Protein AF-A0A1R2BR38-F1 (afdb_monomer_lite)

Sequence (178 aa):
MGEKEGSLEVEQGETQPLVRSRMDLVNSQQKNLYYSGYGNLPFLIAIAVILGISDDDCDNPIRTWLLVMLIIIAVSLGAAIIETCSGILTKIGAWASIPMYLLMLFNIAWYIVGCVWLFGDDECSSDWLSGYVLTLIMLIFFFVFSGLMVLVICCCCCCVGVLAAGAGAASLAEPNRE

Organism: NCBI:txid5963

Radius of gyration: 26.12 Å; chains: 1; bounding box: 66×54×82 Å

pLDDT: mean 79.17, std 14.59, range [42.34, 95.5]

Structure (mmCIF, N/CA/C/O backbone):
data_AF-A0A1R2BR38-F1
#
_entry.id   AF-A0A1R2BR38-F1
#
loop_
_atom_site.group_PDB
_atom_site.id
_atom_site.type_symbol
_atom_site.label_atom_id
_atom_site.label_alt_id
_atom_site.label_comp_id
_atom_site.label_asym_id
_atom_site.label_entity_id
_atom_site.label_seq_id
_atom_site.pdbx_PDB_ins_code
_atom_site.Cartn_x
_atom_site.Cartn_y
_atom_site.Cartn_z
_atom_site.occupancy
_atom_site.B_iso_or_equiv
_atom_site.auth_seq_id
_atom_site.auth_comp_id
_atom_site.auth_asym_id
_atom_site.auth_atom_id
_atom_site.pdbx_PDB_model_num
ATOM 1 N N . MET A 1 1 ? -41.892 20.206 60.433 1.00 42.34 1 MET A N 1
ATOM 2 C CA . MET A 1 1 ? -41.089 20.437 59.217 1.00 42.34 1 MET A CA 1
ATOM 3 C C . MET A 1 1 ? -40.264 19.187 59.011 1.00 42.34 1 MET A C 1
ATOM 5 O O . MET A 1 1 ? -39.381 18.936 59.815 1.00 42.34 1 MET A O 1
ATOM 9 N N . GLY A 1 2 ? -40.675 18.333 58.077 1.00 50.03 2 GLY A N 1
ATOM 10 C CA . GLY A 1 2 ? -39.987 17.085 57.756 1.00 50.03 2 GLY A CA 1
ATOM 11 C C . GLY A 1 2 ? -39.579 17.142 56.294 1.00 50.03 2 GLY A C 1
ATOM 12 O O . GLY A 1 2 ? -40.452 17.154 55.426 1.00 50.03 2 GLY A O 1
ATOM 13 N N . GLU A 1 3 ? -38.280 17.256 56.046 1.00 48.59 3 GLU A N 1
ATOM 14 C CA . GLU A 1 3 ? -37.691 17.144 54.715 1.00 48.59 3 GLU A CA 1
ATOM 15 C C . GLU A 1 3 ? -37.731 15.677 54.283 1.00 48.59 3 GLU A C 1
ATOM 17 O O . GLU A 1 3 ? -37.270 14.785 54.992 1.00 48.59 3 GLU A O 1
ATOM 22 N N . LYS A 1 4 ? -38.357 15.426 53.131 1.00 51.62 4 LYS A N 1
ATOM 23 C CA . LYS A 1 4 ? -38.328 14.132 52.454 1.00 51.62 4 LYS A CA 1
ATOM 24 C C . LYS A 1 4 ? -37.133 14.134 51.508 1.00 51.62 4 LYS A C 1
ATOM 26 O O . LYS A 1 4 ? -37.180 14.788 50.469 1.00 51.62 4 LYS A O 1
ATOM 31 N N . GLU A 1 5 ? -36.093 13.391 51.861 1.00 58.56 5 GLU A N 1
ATOM 32 C CA . GLU A 1 5 ? -35.004 13.037 50.953 1.00 58.56 5 GLU A CA 1
ATOM 33 C C . GLU A 1 5 ? -35.528 12.027 49.924 1.00 58.56 5 GLU A C 1
ATOM 35 O O . GLU A 1 5 ? -35.785 10.861 50.225 1.00 58.56 5 GLU A O 1
ATOM 40 N N . GLY A 1 6 ? -35.758 12.501 48.699 1.00 52.00 6 GLY A N 1
ATOM 41 C CA . GLY A 1 6 ? -36.046 11.654 47.549 1.00 52.00 6 GLY A CA 1
ATOM 42 C C . GLY A 1 6 ? -34.745 11.085 46.994 1.00 52.00 6 GLY A C 1
ATOM 43 O O . GLY A 1 6 ? -34.034 11.780 46.272 1.00 52.00 6 GLY A O 1
ATOM 44 N N . SER A 1 7 ? -34.444 9.830 47.332 1.00 48.25 7 SER A N 1
ATOM 45 C CA . SER A 1 7 ? -33.408 9.048 46.652 1.00 48.25 7 SER A CA 1
ATOM 46 C C . SER A 1 7 ? -33.827 8.805 45.206 1.00 48.25 7 SER A C 1
ATOM 48 O O . SER A 1 7 ? -34.789 8.092 44.932 1.00 48.25 7 SER A O 1
ATOM 50 N N . LEU A 1 8 ? -33.101 9.435 44.289 1.00 54.19 8 LEU A N 1
ATOM 51 C CA . LEU A 1 8 ? -33.149 9.178 42.857 1.00 54.19 8 LEU A CA 1
ATOM 52 C C . LEU A 1 8 ? -32.196 8.006 42.589 1.00 54.19 8 LEU A C 1
ATOM 54 O O . LEU A 1 8 ? -30.996 8.195 42.399 1.00 54.19 8 LEU A O 1
ATOM 58 N N . GLU A 1 9 ? -32.726 6.784 42.648 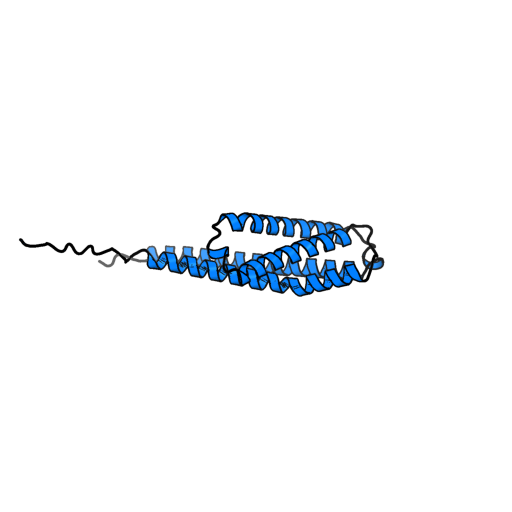1.00 50.78 9 GLU A N 1
ATOM 59 C CA . GLU A 1 9 ? -32.045 5.600 42.124 1.00 50.78 9 GLU A CA 1
ATOM 60 C C . GLU A 1 9 ? -31.925 5.758 40.605 1.00 50.78 9 GLU A C 1
ATOM 62 O O . GLU A 1 9 ? -32.895 5.662 39.856 1.00 50.78 9 GLU A O 1
ATOM 67 N N . VAL A 1 10 ? -30.717 6.085 40.156 1.00 53.75 10 VAL A N 1
ATOM 68 C CA . VAL A 1 10 ? -30.357 6.126 38.742 1.00 53.75 10 VAL A CA 1
ATOM 69 C C . VAL A 1 10 ? -30.167 4.683 38.277 1.00 53.75 10 VAL A C 1
ATOM 71 O O . VAL A 1 10 ? -29.217 4.019 38.687 1.00 53.75 10 VAL A O 1
ATOM 74 N N . GLU A 1 11 ? -31.071 4.201 37.421 1.00 52.72 11 GLU A N 1
ATOM 75 C CA . GLU A 1 11 ? -30.934 2.952 36.662 1.00 52.72 11 GLU A CA 1
ATOM 76 C C . GLU A 1 11 ? -29.606 2.947 35.883 1.00 52.72 11 GLU A C 1
ATOM 78 O O . GLU A 1 11 ? -29.469 3.541 34.815 1.00 52.72 11 GLU A O 1
ATOM 83 N N . GLN A 1 12 ? -28.600 2.274 36.440 1.00 55.25 12 GLN A N 1
ATOM 84 C CA . GLN A 1 12 ? -27.239 2.187 35.901 1.00 55.25 12 GLN A CA 1
ATOM 85 C C . GLN A 1 12 ? -26.927 0.773 35.360 1.00 55.25 12 GLN A C 1
ATOM 87 O O . GLN A 1 12 ? -25.778 0.335 35.376 1.00 55.25 12 GLN A O 1
ATOM 92 N N . GLY A 1 13 ? -27.955 0.036 34.914 1.00 52.66 13 GLY A N 1
ATOM 93 C CA . GLY A 1 13 ? -27.872 -1.408 34.647 1.00 52.66 13 GLY A CA 1
ATOM 94 C C . GLY A 1 13 ? -27.578 -1.830 33.201 1.00 52.66 13 GLY A C 1
ATOM 95 O O . GLY A 1 13 ? -26.810 -2.765 32.994 1.00 52.66 13 GLY A O 1
ATOM 96 N N . GLU A 1 14 ? -28.133 -1.163 32.184 1.00 53.31 14 GLU A N 1
ATOM 97 C CA . GLU A 1 14 ? -28.174 -1.747 30.824 1.00 53.31 14 GLU A CA 1
ATOM 98 C C . GLU A 1 14 ? -27.201 -1.149 29.793 1.00 53.31 14 GLU A C 1
ATOM 100 O O . GLU A 1 14 ? -27.015 -1.712 28.715 1.00 53.31 14 GLU A O 1
ATOM 105 N N . THR A 1 15 ? -26.507 -0.046 30.087 1.00 54.72 15 THR A N 1
ATOM 106 C CA . THR A 1 15 ? -25.636 0.622 29.092 1.00 54.72 15 THR A CA 1
ATOM 107 C C . THR A 1 15 ? -24.187 0.123 29.068 1.00 54.72 15 THR A C 1
ATOM 109 O O . THR A 1 15 ? -23.457 0.403 28.115 1.00 54.72 15 THR A O 1
ATOM 112 N N . GLN A 1 16 ? -23.742 -0.648 30.065 1.00 57.16 16 GLN A N 1
ATOM 113 C CA . GLN A 1 16 ? -22.356 -1.132 30.132 1.00 57.16 16 GLN A CA 1
ATOM 114 C C . GLN A 1 16 ? -21.922 -2.133 29.036 1.00 57.16 16 GLN A C 1
ATOM 116 O O . GLN A 1 16 ? -20.799 -1.985 28.540 1.00 57.16 16 GLN A O 1
ATOM 121 N N . PRO A 1 17 ? -22.726 -3.132 28.609 1.00 61.28 17 PRO A N 1
ATOM 122 C CA . PRO A 1 17 ? -22.235 -4.154 27.676 1.00 61.28 17 PRO A CA 1
ATOM 123 C C . PRO A 1 17 ? -21.988 -3.605 26.260 1.00 61.28 17 PRO A C 1
ATOM 125 O O . PRO A 1 17 ? -21.069 -4.045 25.559 1.00 61.28 17 PRO A O 1
ATOM 128 N N . LEU A 1 18 ? -22.757 -2.593 25.852 1.00 64.38 18 LEU A N 1
ATOM 129 C CA . LEU A 1 18 ? -22.679 -2.013 24.511 1.00 64.38 18 LEU A CA 1
ATOM 130 C C . LEU A 1 18 ? -21.470 -1.073 24.352 1.00 64.38 18 LEU A C 1
ATOM 132 O O . LEU A 1 18 ? -20.830 -1.056 23.299 1.00 64.38 18 LEU A O 1
ATOM 136 N N . VAL A 1 19 ? -21.094 -0.349 25.414 1.00 65.88 19 VAL A N 1
ATOM 137 C CA . VAL A 1 19 ? -19.896 0.511 25.428 1.00 65.88 19 VAL A CA 1
ATOM 138 C C . VAL A 1 19 ? -18.616 -0.325 25.360 1.00 65.88 19 VAL A C 1
ATOM 140 O O . VAL A 1 19 ? -17.698 0.025 24.616 1.00 65.88 19 VAL A O 1
ATOM 143 N N . ARG A 1 20 ? -18.568 -1.462 26.069 1.00 70.38 20 ARG A N 1
ATOM 144 C CA . ARG A 1 20 ? -17.400 -2.356 26.070 1.00 70.38 20 ARG A CA 1
ATOM 145 C C . ARG A 1 20 ? -17.152 -2.985 24.698 1.00 70.38 20 ARG A C 1
ATOM 147 O O . ARG A 1 20 ? -16.046 -2.887 24.179 1.00 70.38 20 ARG A O 1
ATOM 154 N N . SER A 1 21 ? -18.209 -3.490 24.059 1.00 70.38 21 SER A N 1
ATOM 155 C CA . SER A 1 21 ? -18.123 -4.091 22.718 1.00 70.38 21 SER A CA 1
ATOM 156 C C . SER A 1 21 ? -17.628 -3.103 21.653 1.00 70.38 21 SER A C 1
ATOM 158 O O . SER A 1 21 ? -16.839 -3.464 20.779 1.00 70.38 21 SER A O 1
ATOM 160 N N . ARG A 1 22 ? -18.045 -1.829 21.726 1.00 66.94 22 ARG A N 1
ATOM 161 C CA . ARG A 1 22 ? -17.576 -0.796 20.789 1.00 66.94 22 ARG A CA 1
ATOM 162 C C . ARG A 1 22 ? -16.093 -0.468 21.007 1.00 66.94 22 ARG A C 1
ATOM 164 O O . ARG A 1 22 ? -15.373 -0.252 20.037 1.00 66.94 22 ARG A O 1
ATOM 171 N N . MET A 1 23 ? -15.634 -0.447 22.258 1.00 67.25 23 MET A N 1
ATOM 172 C CA . MET A 1 23 ? -14.242 -0.144 22.599 1.00 67.25 23 MET A CA 1
ATOM 173 C C . MET A 1 23 ? -13.284 -1.262 22.147 1.00 67.25 23 MET A C 1
ATOM 175 O O . MET A 1 23 ? -12.217 -0.969 21.608 1.00 67.25 23 MET A O 1
ATOM 179 N N . ASP A 1 24 ? -13.704 -2.526 22.252 1.00 74.31 24 ASP A N 1
ATOM 180 C CA . ASP A 1 24 ? -12.933 -3.676 21.761 1.00 74.31 24 ASP A CA 1
ATOM 181 C C . ASP A 1 24 ? -12.823 -3.698 20.225 1.00 74.31 24 ASP A C 1
ATOM 183 O O . ASP A 1 24 ? -11.748 -3.972 19.680 1.00 74.31 24 ASP A O 1
ATOM 187 N N . LEU A 1 25 ? -13.896 -3.328 19.514 1.00 70.88 25 LEU A N 1
ATOM 188 C CA . LEU A 1 25 ? -13.889 -3.216 18.052 1.00 70.88 25 LEU A CA 1
ATOM 189 C C . LEU A 1 25 ? -12.911 -2.131 17.568 1.00 70.88 25 LEU A C 1
ATOM 191 O O . LEU A 1 25 ? -12.135 -2.367 16.642 1.00 70.88 25 LEU A O 1
ATOM 195 N N . VAL A 1 26 ? -12.912 -0.958 18.213 1.00 68.44 26 VAL A N 1
ATOM 196 C CA . VAL A 1 26 ? -11.993 0.145 17.878 1.00 68.44 26 VAL A CA 1
ATOM 197 C C . VAL A 1 26 ? -10.539 -0.266 18.128 1.00 68.44 26 VAL A C 1
ATOM 199 O O . VAL A 1 26 ? -9.685 -0.054 17.271 1.00 68.44 26 VAL A O 1
ATOM 202 N N . ASN A 1 27 ? -10.258 -0.934 19.249 1.00 68.19 27 ASN A N 1
ATOM 203 C CA . ASN A 1 27 ? -8.915 -1.423 19.567 1.00 68.19 27 ASN A CA 1
ATOM 204 C C . ASN A 1 27 ? -8.423 -2.488 18.562 1.00 68.19 27 ASN A C 1
ATOM 206 O O . ASN A 1 27 ? -7.246 -2.528 18.207 1.00 68.19 27 ASN A O 1
ATOM 210 N N . SER A 1 28 ? -9.321 -3.346 18.065 1.00 71.00 28 SER A N 1
ATOM 211 C CA . SER A 1 28 ? -8.993 -4.327 17.022 1.00 71.00 28 SER A CA 1
ATOM 212 C C . SER A 1 28 ? -8.699 -3.666 15.668 1.00 71.00 28 SER A C 1
ATOM 214 O O . SER A 1 28 ? -7.722 -4.030 15.010 1.00 71.00 28 SER A O 1
ATOM 216 N N . GLN A 1 29 ? -9.479 -2.650 15.281 1.00 68.19 29 GLN A N 1
ATOM 217 C CA . GLN A 1 29 ? -9.254 -1.871 14.057 1.00 68.19 29 GLN A CA 1
ATOM 218 C C . GLN A 1 29 ? -7.892 -1.155 14.074 1.00 68.19 29 GLN A C 1
ATOM 220 O O . GLN A 1 29 ? -7.154 -1.233 13.092 1.00 68.19 29 GLN A O 1
ATOM 225 N N . GLN A 1 30 ? -7.507 -0.549 15.205 1.00 65.81 30 GLN A N 1
ATOM 226 C CA . GLN A 1 30 ? -6.217 0.143 15.336 1.00 65.81 30 GLN A CA 1
ATOM 227 C C . GLN A 1 30 ? -5.015 -0.792 15.176 1.00 65.81 30 GLN A C 1
ATOM 229 O O . GLN A 1 30 ? -4.043 -0.452 14.502 1.00 65.81 30 GLN A O 1
ATOM 234 N N . LYS A 1 31 ? -5.083 -2.001 15.746 1.00 68.38 31 LYS A N 1
ATOM 235 C CA . LYS A 1 31 ? -4.003 -2.989 15.604 1.00 68.38 31 LYS A CA 1
ATOM 236 C C . LYS A 1 31 ? -3.813 -3.406 14.146 1.00 68.38 31 LYS A C 1
ATOM 238 O O . LYS A 1 31 ? -2.678 -3.474 13.685 1.00 68.38 31 LYS A O 1
ATOM 243 N N . ASN A 1 32 ? -4.897 -3.623 13.403 1.00 66.31 32 ASN A N 1
ATOM 244 C CA . ASN A 1 32 ? -4.817 -3.990 11.986 1.00 66.31 32 ASN A CA 1
ATOM 245 C C . ASN A 1 32 ? -4.215 -2.874 11.120 1.00 66.31 32 ASN A C 1
ATOM 247 O O . ASN A 1 32 ? -3.383 -3.152 10.256 1.00 66.31 32 ASN A O 1
ATOM 251 N N . LEU A 1 33 ? -4.579 -1.617 11.388 1.00 63.34 33 LEU A N 1
ATOM 252 C CA . LEU A 1 33 ? -3.987 -0.445 10.736 1.00 63.34 33 LEU A CA 1
ATOM 253 C C . LEU A 1 33 ? -2.476 -0.363 10.978 1.00 63.34 33 LEU A C 1
ATOM 255 O O . LEU A 1 33 ? -1.700 -0.142 10.047 1.00 63.34 33 LEU A O 1
ATOM 259 N N . TYR A 1 34 ? -2.062 -0.613 12.221 1.00 66.19 34 TYR A N 1
ATOM 260 C CA . TYR A 1 34 ? -0.661 -0.628 12.617 1.00 66.19 34 TYR A CA 1
ATOM 261 C C . TYR A 1 34 ? 0.118 -1.706 11.849 1.00 66.19 34 TYR A C 1
ATOM 263 O O . TYR A 1 34 ? 1.079 -1.389 11.152 1.00 66.19 34 TYR A O 1
ATOM 271 N N . TYR A 1 35 ? -0.328 -2.967 11.861 1.00 69.38 35 TYR A N 1
ATOM 272 C CA . TYR A 1 35 ? 0.367 -4.041 11.135 1.00 69.38 35 TYR A CA 1
ATOM 273 C C . TYR A 1 35 ? 0.431 -3.803 9.619 1.00 69.38 35 TYR A C 1
ATOM 275 O O . TYR A 1 35 ? 1.451 -4.099 8.994 1.00 69.38 35 TYR A O 1
ATOM 283 N N . SER A 1 36 ? -0.615 -3.211 9.034 1.00 67.81 36 SER A N 1
ATOM 284 C CA . SER A 1 36 ? -0.640 -2.883 7.606 1.00 67.81 36 SER A CA 1
ATOM 285 C C . SER A 1 36 ? 0.340 -1.763 7.230 1.00 67.81 36 SER A C 1
ATOM 287 O O . SER A 1 36 ? 0.897 -1.785 6.133 1.00 67.81 36 SER A O 1
ATOM 289 N N . GLY A 1 37 ? 0.570 -0.781 8.108 1.00 70.12 37 GLY A N 1
ATOM 290 C CA . GLY A 1 37 ? 1.509 0.318 7.857 1.00 70.12 37 GLY A CA 1
ATOM 291 C C . GLY A 1 37 ? 2.970 -0.138 7.868 1.00 70.12 37 GLY A C 1
ATOM 292 O O . GLY A 1 37 ? 3.725 0.160 6.941 1.00 70.12 37 GLY A O 1
ATOM 293 N N . TYR A 1 38 ? 3.360 -0.929 8.872 1.00 74.88 38 TYR A N 1
ATOM 294 C CA . TYR A 1 38 ? 4.739 -1.417 9.005 1.00 74.88 38 TYR A CA 1
ATOM 295 C C . TYR A 1 38 ? 5.133 -2.427 7.923 1.00 74.88 38 TYR A C 1
ATOM 297 O O . TYR A 1 38 ? 6.299 -2.469 7.536 1.00 74.88 38 TYR A O 1
ATOM 305 N N . GLY A 1 39 ? 4.180 -3.191 7.379 1.00 81.00 39 GLY A N 1
ATOM 306 C CA . GLY A 1 39 ? 4.446 -4.106 6.265 1.00 81.00 39 GLY A CA 1
ATOM 307 C C . GLY A 1 39 ? 4.934 -3.406 4.988 1.00 81.00 39 GLY A C 1
ATOM 308 O O . GLY A 1 39 ? 5.639 -4.020 4.192 1.00 81.00 39 GLY A O 1
ATOM 309 N N . ASN A 1 40 ? 4.619 -2.116 4.812 1.00 86.50 40 ASN A N 1
ATOM 310 C CA . ASN A 1 40 ? 4.971 -1.348 3.613 1.00 86.50 40 ASN A CA 1
ATOM 311 C C . ASN A 1 40 ? 6.285 -0.554 3.725 1.00 86.50 40 ASN A C 1
ATOM 313 O O . ASN A 1 40 ? 6.799 -0.070 2.717 1.00 86.50 40 ASN A O 1
ATOM 317 N N . LEU A 1 41 ? 6.865 -0.444 4.925 1.00 89.00 41 LEU A N 1
ATOM 318 C CA . LEU A 1 41 ? 8.150 0.228 5.153 1.00 89.00 41 LEU A CA 1
ATOM 319 C C . LEU A 1 41 ? 9.308 -0.277 4.272 1.00 89.00 41 LEU A C 1
ATOM 321 O O . LEU A 1 41 ? 9.999 0.568 3.698 1.00 89.00 41 LEU A O 1
ATOM 325 N N . PRO A 1 42 ? 9.547 -1.598 4.118 1.00 91.88 42 PRO A N 1
ATOM 326 C CA . PRO A 1 42 ? 10.640 -2.068 3.267 1.00 91.88 42 PRO A CA 1
ATOM 327 C C . PRO A 1 42 ? 10.452 -1.652 1.803 1.00 91.88 42 PRO A C 1
ATOM 329 O O . PRO A 1 42 ? 11.427 -1.299 1.144 1.00 91.88 42 PRO A O 1
ATOM 332 N N . PHE A 1 43 ? 9.208 -1.615 1.313 1.00 91.62 43 PHE A N 1
ATOM 333 C CA . PHE A 1 43 ? 8.901 -1.170 -0.045 1.00 91.62 43 PHE A CA 1
ATOM 334 C C . PHE A 1 43 ? 9.128 0.329 -0.223 1.00 91.62 43 PHE A C 1
ATOM 336 O O . PHE A 1 43 ? 9.704 0.727 -1.227 1.00 91.62 43 PHE A O 1
ATOM 343 N N . LEU A 1 44 ? 8.767 1.159 0.761 1.00 93.38 44 LEU A N 1
ATOM 344 C CA . LEU A 1 44 ? 9.046 2.599 0.715 1.00 93.38 44 LEU A CA 1
ATOM 345 C C . LEU A 1 44 ? 10.546 2.870 0.560 1.00 93.38 44 LEU A C 1
ATOM 347 O O . LEU A 1 44 ? 10.945 3.657 -0.298 1.00 93.38 44 LEU A O 1
ATOM 351 N N . ILE A 1 45 ? 11.375 2.198 1.364 1.00 94.31 45 ILE A N 1
ATOM 352 C CA . ILE A 1 45 ? 12.834 2.347 1.302 1.00 94.31 45 ILE A CA 1
ATOM 353 C C . ILE A 1 45 ? 13.354 1.849 -0.050 1.00 94.31 45 ILE A C 1
ATOM 355 O O . ILE A 1 45 ? 14.134 2.545 -0.692 1.00 94.31 45 ILE A O 1
ATOM 359 N N . ALA A 1 46 ? 12.900 0.679 -0.507 1.00 94.69 46 ALA A N 1
ATOM 360 C CA . ALA A 1 46 ? 13.329 0.112 -1.782 1.00 94.69 46 ALA A CA 1
ATOM 361 C C . ALA A 1 46 ? 12.984 1.019 -2.975 1.00 94.69 46 ALA A C 1
ATOM 363 O O . ALA A 1 46 ? 13.848 1.260 -3.816 1.00 94.69 46 ALA A O 1
ATOM 364 N N . ILE A 1 47 ? 11.766 1.575 -3.018 1.00 93.88 47 ILE A N 1
ATOM 365 C CA . ILE A 1 47 ? 11.349 2.520 -4.062 1.00 93.88 47 ILE A CA 1
ATOM 366 C C . ILE A 1 47 ? 12.221 3.778 -4.015 1.00 93.88 47 ILE A C 1
ATOM 368 O O . ILE A 1 47 ? 12.744 4.192 -5.045 1.00 93.88 47 ILE A O 1
ATOM 372 N N . ALA A 1 48 ? 12.409 4.373 -2.832 1.00 94.19 48 ALA A N 1
ATOM 373 C CA . ALA A 1 48 ? 13.209 5.588 -2.681 1.00 94.19 48 ALA A CA 1
ATOM 374 C C . ALA A 1 48 ? 14.666 5.388 -3.131 1.00 94.19 48 ALA A C 1
ATOM 376 O O . ALA A 1 48 ? 15.248 6.270 -3.755 1.00 94.19 48 ALA A O 1
ATOM 377 N N . VAL A 1 49 ? 15.241 4.218 -2.840 1.00 95.50 49 VAL A N 1
ATOM 378 C CA . VAL A 1 49 ? 16.599 3.855 -3.258 1.00 95.50 49 VAL A CA 1
ATOM 379 C C . VAL A 1 49 ? 16.672 3.655 -4.770 1.00 95.50 49 VAL A C 1
ATOM 381 O O . VAL A 1 49 ? 17.547 4.231 -5.408 1.00 95.50 49 VAL A O 1
ATOM 384 N N . ILE A 1 50 ? 15.754 2.884 -5.361 1.00 92.44 50 ILE A N 1
ATOM 385 C CA . ILE A 1 50 ? 15.772 2.605 -6.805 1.00 92.44 50 ILE A CA 1
ATOM 386 C C . ILE A 1 50 ? 15.553 3.884 -7.618 1.00 92.44 50 ILE 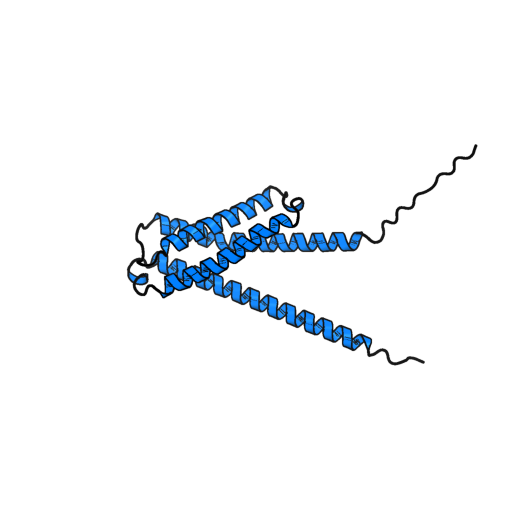A C 1
ATOM 388 O O . ILE A 1 50 ? 16.309 4.137 -8.552 1.00 92.44 50 ILE A O 1
ATOM 392 N N . LEU A 1 51 ? 14.598 4.728 -7.216 1.00 92.38 51 LEU A N 1
ATOM 393 C CA . LEU A 1 51 ? 14.342 6.015 -7.870 1.00 92.38 51 LEU A CA 1
ATOM 394 C C . LEU A 1 51 ? 15.481 7.030 -7.692 1.00 92.38 51 LEU A C 1
ATOM 396 O O . LEU A 1 51 ? 15.559 7.980 -8.463 1.00 92.38 51 LEU A O 1
ATOM 400 N N . GLY A 1 52 ? 16.319 6.871 -6.663 1.00 92.56 52 GLY A N 1
ATOM 401 C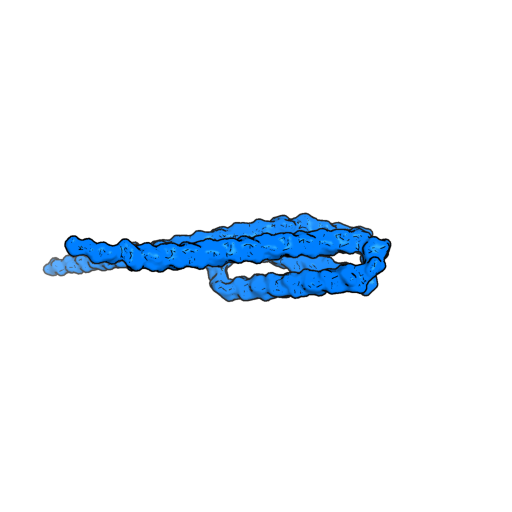 CA . GLY A 1 52 ? 17.431 7.779 -6.379 1.00 92.56 52 GLY A CA 1
ATOM 402 C C . GLY A 1 52 ? 18.758 7.394 -7.038 1.00 92.56 52 GLY A C 1
ATOM 403 O O . GLY A 1 52 ? 19.638 8.243 -7.141 1.00 92.56 52 GLY A O 1
ATOM 404 N N . ILE A 1 53 ? 18.932 6.130 -7.441 1.00 92.50 53 ILE A N 1
ATOM 405 C CA . ILE A 1 53 ? 20.198 5.624 -8.008 1.00 92.50 53 ILE A CA 1
ATOM 406 C C . ILE A 1 53 ? 20.217 5.696 -9.539 1.00 92.50 53 ILE A C 1
ATOM 408 O O . ILE A 1 53 ? 21.291 5.840 -10.119 1.00 92.50 53 ILE A O 1
ATOM 412 N N . SER A 1 54 ? 19.063 5.570 -10.190 1.00 88.25 54 SER A N 1
ATOM 413 C CA . SER A 1 54 ? 18.956 5.475 -11.646 1.00 88.25 54 SER A CA 1
ATOM 414 C C . SER A 1 54 ? 17.900 6.454 -12.159 1.00 88.25 54 SER A C 1
ATOM 416 O O . SER A 1 54 ? 16.809 6.568 -11.596 1.00 88.25 54 SER A O 1
ATOM 418 N N . ASP A 1 55 ? 18.265 7.170 -13.221 1.00 86.94 55 ASP A N 1
ATOM 419 C CA . ASP A 1 55 ? 17.366 8.005 -14.023 1.00 86.94 55 ASP A CA 1
ATOM 420 C C . ASP A 1 55 ? 16.867 7.264 -15.272 1.00 86.94 55 ASP A C 1
ATOM 422 O O . ASP A 1 55 ? 16.255 7.881 -16.144 1.00 86.94 55 ASP A O 1
ATOM 426 N N . ASP A 1 56 ? 17.137 5.958 -15.356 1.00 87.25 56 ASP A N 1
ATOM 427 C CA . ASP A 1 56 ? 16.654 5.111 -16.438 1.00 87.25 56 ASP A CA 1
ATOM 428 C C . ASP A 1 56 ? 15.139 4.914 -16.297 1.00 87.25 56 ASP A C 1
ATOM 430 O O . ASP A 1 56 ? 14.581 4.901 -15.195 1.00 87.25 56 ASP A O 1
ATOM 434 N N . ASP A 1 57 ? 14.472 4.773 -17.435 1.00 85.38 57 ASP A N 1
ATOM 435 C CA . ASP A 1 57 ? 13.024 4.677 -17.545 1.00 85.38 57 ASP A CA 1
ATOM 436 C C . ASP A 1 57 ? 12.670 3.589 -18.571 1.00 85.38 57 ASP A C 1
ATOM 438 O O . ASP A 1 57 ? 13.412 3.375 -19.528 1.00 85.38 57 ASP A O 1
ATOM 442 N N . CYS A 1 58 ? 11.550 2.895 -18.354 1.00 87.31 58 CYS A N 1
ATOM 443 C CA . CYS A 1 58 ? 10.970 1.984 -19.348 1.00 87.31 58 CYS A CA 1
ATOM 444 C C . CYS A 1 58 ? 10.064 2.760 -20.318 1.00 87.31 58 CYS A C 1
ATOM 446 O O . CYS A 1 58 ? 9.648 3.884 -20.017 1.00 87.31 58 CYS A O 1
ATOM 448 N N . ASP A 1 59 ? 9.706 2.148 -21.449 1.00 86.62 59 ASP A N 1
ATOM 449 C CA . ASP A 1 59 ? 8.765 2.732 -22.413 1.00 86.62 59 ASP A CA 1
ATOM 450 C C . ASP A 1 59 ? 7.399 3.004 -21.770 1.00 86.62 59 ASP A C 1
ATOM 452 O O . ASP A 1 59 ? 6.779 4.054 -21.981 1.00 86.62 59 ASP A O 1
ATOM 456 N N . ASN A 1 60 ? 6.943 2.083 -20.918 1.00 87.56 60 ASN A N 1
ATOM 457 C CA . ASN A 1 60 ? 5.792 2.325 -20.062 1.00 87.56 60 ASN A CA 1
ATOM 458 C C . ASN A 1 60 ? 6.170 3.130 -18.804 1.00 87.56 60 ASN A C 1
ATOM 460 O O . ASN A 1 60 ? 7.239 2.930 -18.222 1.00 87.56 60 ASN A O 1
ATOM 464 N N . PRO A 1 61 ? 5.260 3.985 -18.286 1.00 91.50 61 PRO A N 1
ATOM 465 C CA . PRO A 1 61 ? 5.529 4.906 -17.176 1.00 91.50 61 PRO A CA 1
ATOM 466 C C . PRO A 1 61 ? 5.577 4.216 -15.792 1.00 91.50 61 PRO A C 1
ATOM 468 O O . PRO A 1 61 ? 4.961 4.667 -14.821 1.00 91.50 61 PRO A O 1
ATOM 471 N N . ILE A 1 62 ? 6.346 3.133 -15.663 1.00 91.69 62 ILE A N 1
ATOM 472 C CA . ILE A 1 62 ? 6.541 2.349 -14.435 1.00 91.69 62 ILE A CA 1
ATOM 473 C C . ILE A 1 62 ? 7.214 3.189 -13.346 1.00 91.69 62 ILE A C 1
ATOM 475 O O . ILE A 1 62 ? 6.832 3.110 -12.178 1.00 91.69 62 ILE A O 1
ATOM 479 N N . ARG A 1 63 ? 8.143 4.082 -13.699 1.00 91.56 63 ARG A N 1
ATOM 480 C CA . ARG A 1 63 ? 8.723 5.026 -12.734 1.00 91.56 63 ARG A CA 1
ATOM 481 C C . ARG A 1 63 ? 7.678 5.971 -12.150 1.00 91.56 63 ARG A C 1
ATOM 483 O O . ARG A 1 63 ? 7.666 6.207 -10.942 1.00 91.56 63 ARG A O 1
ATOM 490 N N . THR A 1 64 ? 6.745 6.447 -12.979 1.00 93.94 64 THR A N 1
ATOM 491 C CA . THR A 1 64 ? 5.611 7.265 -12.515 1.00 93.94 64 THR A CA 1
ATOM 492 C C . THR A 1 64 ? 4.710 6.455 -11.586 1.00 93.94 64 THR A C 1
ATOM 494 O O . THR A 1 64 ? 4.279 6.958 -10.547 1.00 93.94 64 THR A O 1
ATOM 497 N N . TRP A 1 65 ? 4.472 5.181 -11.910 1.00 95.25 65 TRP A N 1
ATOM 498 C CA . TRP A 1 65 ? 3.731 4.266 -11.044 1.00 95.25 65 TRP A CA 1
ATOM 499 C C . TRP A 1 65 ? 4.370 4.120 -9.659 1.00 95.25 65 TRP A C 1
ATOM 501 O O . TRP A 1 65 ? 3.682 4.296 -8.648 1.00 95.25 65 TRP A O 1
ATOM 511 N N . LEU A 1 66 ? 5.684 3.870 -9.615 1.00 94.06 66 LEU A N 1
ATOM 512 C CA . LEU A 1 66 ? 6.470 3.748 -8.385 1.00 94.06 66 LEU A CA 1
ATOM 513 C C . LEU A 1 66 ? 6.461 5.046 -7.567 1.00 94.06 66 LEU A C 1
ATOM 515 O O . LEU A 1 66 ? 6.320 4.998 -6.347 1.00 94.06 66 LEU A O 1
ATOM 519 N N . LEU A 1 67 ? 6.551 6.206 -8.221 1.00 94.94 67 LEU A N 1
ATOM 520 C CA . LEU A 1 67 ? 6.508 7.511 -7.558 1.00 94.94 67 LEU A CA 1
ATOM 521 C C . LEU A 1 67 ? 5.151 7.755 -6.888 1.00 94.94 67 LEU A C 1
ATOM 523 O O . LEU A 1 67 ? 5.093 8.148 -5.722 1.00 94.94 67 LEU A O 1
ATOM 527 N N . VAL A 1 68 ? 4.048 7.473 -7.583 1.00 95.44 68 VAL A N 1
ATOM 528 C CA . VAL A 1 68 ? 2.705 7.586 -6.994 1.00 95.44 68 VAL A CA 1
ATOM 529 C C . VAL A 1 68 ? 2.546 6.602 -5.831 1.00 95.44 68 VAL A C 1
ATOM 531 O O . VAL A 1 68 ? 2.045 6.989 -4.775 1.00 95.44 68 VAL A O 1
ATOM 534 N N . MET A 1 69 ? 3.045 5.368 -5.963 1.00 93.25 69 MET A N 1
ATOM 535 C CA . MET A 1 69 ? 3.049 4.389 -4.869 1.00 93.25 69 MET A CA 1
ATOM 536 C C . MET A 1 69 ? 3.847 4.863 -3.653 1.00 93.25 69 MET A C 1
ATOM 538 O O . MET A 1 69 ? 3.371 4.733 -2.525 1.00 93.25 69 MET A O 1
ATOM 542 N N . LEU A 1 70 ? 5.014 5.476 -3.863 1.00 94.44 70 LEU A N 1
ATOM 543 C CA . LEU A 1 70 ? 5.814 6.072 -2.795 1.00 94.44 70 LEU A CA 1
ATOM 544 C C . LEU A 1 70 ? 5.001 7.116 -2.014 1.00 94.44 70 LEU A C 1
ATOM 546 O O . LEU A 1 70 ? 4.980 7.080 -0.783 1.00 94.44 70 LEU A O 1
ATOM 550 N N . ILE A 1 71 ? 4.291 8.004 -2.719 1.00 94.38 71 ILE A N 1
ATOM 551 C CA . ILE A 1 71 ? 3.439 9.032 -2.102 1.00 94.38 71 ILE A CA 1
ATOM 552 C C . ILE A 1 71 ? 2.301 8.385 -1.304 1.00 94.38 71 ILE A C 1
ATOM 554 O O . ILE A 1 71 ? 2.080 8.760 -0.153 1.00 94.38 71 ILE A O 1
ATOM 558 N N . ILE A 1 72 ? 1.601 7.396 -1.870 1.00 91.75 72 ILE A N 1
ATOM 559 C CA . ILE A 1 72 ? 0.499 6.701 -1.183 1.00 91.75 72 ILE A CA 1
ATOM 560 C C . ILE A 1 72 ? 0.994 6.048 0.113 1.00 91.75 72 ILE A C 1
ATOM 562 O O . ILE A 1 72 ? 0.354 6.195 1.161 1.00 91.75 72 ILE A O 1
ATOM 566 N N . ILE A 1 73 ? 2.130 5.344 0.064 1.00 91.25 73 ILE A N 1
ATOM 567 C CA . ILE A 1 73 ? 2.699 4.665 1.235 1.00 91.25 73 ILE A CA 1
ATOM 568 C C . ILE A 1 73 ? 3.138 5.696 2.281 1.00 91.25 73 ILE A C 1
ATOM 570 O O . ILE A 1 73 ? 2.830 5.529 3.460 1.00 91.25 73 ILE A O 1
ATOM 574 N N . ALA A 1 74 ? 3.790 6.785 1.867 1.00 91.94 74 ALA A N 1
ATOM 575 C CA . ALA A 1 74 ? 4.222 7.850 2.769 1.00 91.94 74 ALA A CA 1
ATOM 576 C C . ALA A 1 74 ? 3.040 8.537 3.473 1.00 91.94 74 ALA A C 1
ATOM 578 O O . ALA A 1 74 ? 3.081 8.735 4.687 1.00 91.94 74 ALA A O 1
ATOM 579 N N . VAL A 1 75 ? 1.963 8.848 2.742 1.00 90.06 75 VAL A N 1
ATOM 580 C CA . VAL A 1 75 ? 0.735 9.431 3.312 1.00 90.06 75 VAL A CA 1
ATOM 581 C C . VAL A 1 75 ? 0.075 8.461 4.291 1.00 90.06 75 VAL A C 1
ATOM 583 O O . VAL A 1 75 ? -0.306 8.863 5.389 1.00 90.06 75 VAL A O 1
ATOM 586 N N . SER A 1 76 ? -0.012 7.180 3.931 1.00 86.12 76 SER A N 1
ATOM 587 C CA . SER A 1 76 ? -0.597 6.143 4.790 1.00 86.12 76 SER A CA 1
ATOM 588 C C . SER A 1 76 ? 0.206 5.951 6.082 1.00 86.12 76 SER A C 1
ATOM 590 O O . SER A 1 76 ? -0.368 5.868 7.167 1.00 86.12 76 SER A O 1
ATOM 592 N N . LEU A 1 77 ? 1.540 5.942 5.985 1.00 88.38 77 LEU A N 1
ATOM 593 C CA . LEU A 1 77 ? 2.434 5.855 7.138 1.00 88.38 77 LEU A CA 1
ATOM 594 C C . LEU A 1 77 ? 2.331 7.106 8.021 1.00 88.38 77 LEU A C 1
ATOM 596 O O . LEU A 1 77 ? 2.234 6.992 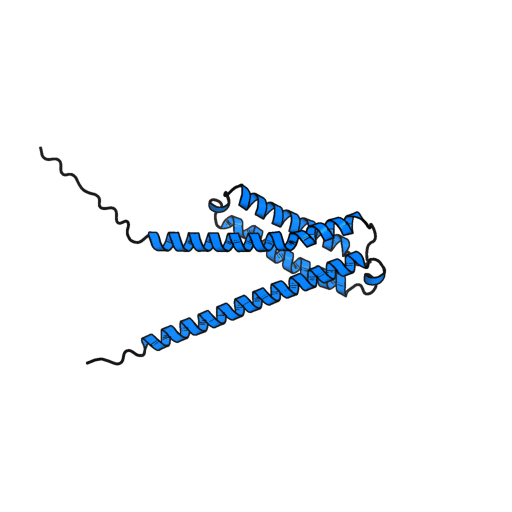9.240 1.00 88.38 77 LEU A O 1
ATOM 600 N N . GLY A 1 78 ? 2.296 8.295 7.414 1.00 88.00 78 GLY A N 1
ATOM 601 C CA . GLY A 1 78 ? 2.106 9.559 8.124 1.00 88.00 78 GLY A CA 1
ATOM 602 C C . GLY A 1 78 ? 0.788 9.594 8.896 1.00 88.00 78 GLY A C 1
ATOM 603 O O . GLY A 1 78 ? 0.780 9.950 10.073 1.00 88.00 78 GLY A O 1
ATOM 604 N N . ALA A 1 79 ? -0.308 9.150 8.276 1.00 84.19 79 ALA A N 1
ATOM 605 C CA . ALA A 1 79 ? -1.606 9.035 8.935 1.00 84.19 79 ALA A CA 1
ATOM 606 C C . ALA A 1 79 ? -1.555 8.076 10.139 1.00 84.19 79 ALA A C 1
ATOM 608 O O . ALA A 1 79 ? -2.016 8.438 11.221 1.00 84.19 79 ALA A O 1
ATOM 609 N N . ALA A 1 80 ? -0.924 6.906 9.988 1.00 82.25 80 ALA A N 1
ATOM 610 C CA . ALA A 1 80 ? -0.764 5.937 11.073 1.00 82.25 80 ALA A CA 1
ATOM 611 C C . ALA A 1 80 ? 0.081 6.482 12.243 1.00 82.25 80 ALA A C 1
ATOM 613 O O . ALA A 1 80 ? -0.250 6.265 13.412 1.00 82.25 80 ALA A O 1
ATOM 614 N N . ILE A 1 81 ? 1.155 7.226 11.952 1.00 85.44 81 ILE A N 1
ATOM 615 C CA . ILE A 1 81 ? 1.988 7.877 12.976 1.00 85.44 81 ILE A CA 1
ATOM 616 C C . ILE A 1 81 ? 1.188 8.956 13.707 1.00 85.44 81 ILE A C 1
ATOM 618 O O . ILE A 1 81 ? 1.181 8.978 14.936 1.00 85.44 81 ILE A O 1
ATOM 622 N N . ILE A 1 82 ? 0.487 9.827 12.971 1.00 84.25 82 ILE A N 1
ATOM 623 C CA . ILE A 1 82 ? -0.344 10.882 13.562 1.00 84.25 82 ILE A CA 1
ATOM 624 C C . ILE A 1 82 ? -1.394 10.260 14.477 1.00 84.25 82 ILE A C 1
ATOM 626 O O . ILE A 1 82 ? -1.547 10.716 15.608 1.00 84.25 82 ILE A O 1
ATOM 630 N N . GLU A 1 83 ? -2.079 9.205 14.038 1.00 78.56 83 GLU A N 1
ATOM 631 C CA . GLU A 1 83 ? -3.053 8.486 14.859 1.00 78.56 83 GLU A CA 1
ATOM 632 C C . GLU A 1 83 ? -2.426 7.950 16.155 1.00 78.56 83 GLU A C 1
ATOM 634 O O . GLU A 1 83 ? -2.957 8.186 17.243 1.00 78.56 83 GLU A O 1
ATOM 639 N N . THR A 1 84 ? -1.263 7.303 16.043 1.00 77.56 84 THR A N 1
ATOM 640 C CA . THR A 1 84 ? -0.547 6.706 17.179 1.00 77.56 84 THR A CA 1
ATOM 641 C C . 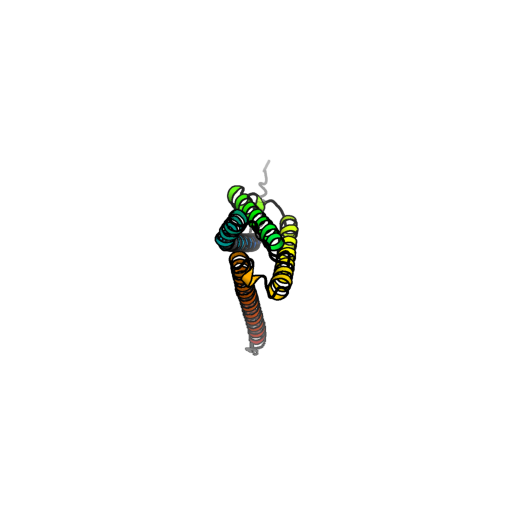THR A 1 84 ? -0.068 7.763 18.179 1.00 77.56 84 THR A C 1
ATOM 643 O O . THR A 1 84 ? -0.195 7.576 19.387 1.00 77.56 84 THR A O 1
ATOM 646 N N . CYS A 1 85 ? 0.469 8.888 17.699 1.00 81.81 85 CYS A N 1
ATOM 647 C CA . CYS A 1 85 ? 1.026 9.940 18.553 1.00 81.81 85 CYS A CA 1
ATOM 648 C C . CYS A 1 85 ? -0.042 10.831 19.188 1.00 81.81 85 CYS A C 1
ATOM 650 O O . CYS A 1 85 ? 0.147 11.329 20.296 1.00 81.81 85 CYS A O 1
ATOM 652 N N . SER A 1 86 ? -1.140 11.084 18.480 1.00 75.88 86 SER A N 1
ATOM 653 C CA . SER A 1 86 ? -2.128 12.073 18.905 1.00 75.88 86 SER A CA 1
ATOM 654 C C . SER A 1 86 ? -3.228 11.489 19.792 1.00 75.88 86 SER A C 1
ATOM 656 O O . SER A 1 86 ? -3.879 12.245 20.513 1.00 75.88 86 SER A O 1
ATOM 658 N N . GLY A 1 87 ? -3.498 10.177 19.713 1.00 64.81 87 GLY A N 1
ATOM 659 C CA . GLY A 1 87 ? -4.662 9.548 20.360 1.00 64.81 87 GLY A CA 1
ATOM 660 C C . GLY A 1 87 ? -6.013 10.171 19.951 1.00 64.81 87 GLY A C 1
ATOM 661 O O . GLY A 1 87 ? -7.060 9.836 20.510 1.00 64.81 87 GLY A O 1
ATOM 662 N N . ILE A 1 88 ? -5.997 11.093 18.978 1.00 57.75 88 ILE A N 1
ATOM 663 C CA . ILE A 1 88 ? -7.079 12.026 18.648 1.00 57.75 88 ILE A CA 1
ATOM 664 C C . ILE A 1 88 ? -8.185 11.339 17.843 1.00 57.75 88 ILE A C 1
ATOM 666 O O . ILE A 1 88 ? -9.330 11.795 17.872 1.00 57.75 88 ILE A O 1
ATOM 670 N N . LEU A 1 89 ? -7.894 10.209 17.189 1.00 53.94 89 LEU A N 1
ATOM 671 C CA . LEU A 1 89 ? -8.878 9.508 16.360 1.00 53.94 89 LEU A CA 1
ATOM 672 C C . LEU A 1 89 ? -10.064 8.947 17.153 1.00 53.94 89 LEU A C 1
ATOM 674 O O . LEU A 1 89 ? -11.132 8.758 16.586 1.00 53.94 89 LEU A O 1
ATOM 678 N N . THR A 1 90 ? -9.939 8.780 18.473 1.00 56.25 90 THR A N 1
ATOM 679 C CA . THR A 1 90 ? -11.080 8.401 19.325 1.00 56.25 90 THR A CA 1
ATOM 680 C C . THR A 1 90 ? -12.188 9.463 19.360 1.00 56.25 90 THR A C 1
ATOM 682 O O . THR A 1 90 ? -13.324 9.145 19.711 1.00 56.25 90 THR A O 1
ATOM 685 N N . LYS A 1 91 ? -11.893 10.715 18.971 1.00 58.72 91 LYS A N 1
ATOM 686 C CA . LYS A 1 91 ? -12.861 11.826 18.926 1.00 58.72 91 LYS A CA 1
ATOM 687 C C . LYS A 1 91 ? -13.342 12.190 17.526 1.00 58.72 91 LYS A C 1
ATOM 689 O O . LYS A 1 91 ? -14.359 12.874 17.409 1.00 58.72 91 LYS A O 1
ATOM 694 N N . ILE A 1 92 ? -12.642 11.769 16.476 1.00 57.22 92 ILE A N 1
ATOM 695 C CA . ILE A 1 92 ? -13.049 12.079 15.106 1.00 57.22 92 ILE A CA 1
ATOM 696 C C . ILE A 1 92 ? -14.040 10.993 14.688 1.00 57.22 92 ILE A C 1
ATOM 698 O O . ILE A 1 92 ? -13.668 9.844 14.493 1.00 57.22 92 ILE A O 1
ATOM 702 N N . GLY A 1 93 ? -15.329 11.342 14.650 1.00 60.81 93 GLY A N 1
ATOM 703 C CA . GLY A 1 93 ? -16.415 10.403 14.358 1.00 60.81 93 GLY A CA 1
ATOM 704 C C . GLY A 1 93 ? -16.288 9.695 12.999 1.00 60.81 93 GLY A C 1
ATOM 705 O O . GLY A 1 93 ? -15.356 9.931 12.235 1.00 60.81 93 GLY A O 1
ATOM 706 N N . ALA A 1 94 ? -17.282 8.867 12.661 1.00 64.69 94 ALA A N 1
ATOM 707 C CA . ALA A 1 94 ? -17.315 7.980 11.482 1.00 64.69 94 ALA A CA 1
ATOM 708 C C . ALA A 1 94 ? -16.936 8.618 10.120 1.00 64.69 94 ALA A C 1
ATOM 710 O O . ALA A 1 94 ? -16.593 7.914 9.174 1.00 64.69 94 ALA A O 1
ATOM 711 N N . TRP A 1 95 ? -16.960 9.948 10.015 1.00 67.12 95 TRP A N 1
ATOM 712 C CA . TRP A 1 95 ? -16.540 10.712 8.840 1.00 67.12 95 TRP A CA 1
ATOM 713 C C . TRP A 1 95 ? -15.043 10.586 8.514 1.00 67.12 95 TRP A C 1
ATOM 715 O O . TRP A 1 95 ? -14.681 10.679 7.344 1.00 67.12 95 TRP A O 1
ATOM 725 N N . ALA A 1 96 ? -14.177 10.316 9.500 1.00 69.12 96 ALA A N 1
ATOM 726 C CA . ALA A 1 96 ? -12.747 10.084 9.254 1.00 69.12 96 ALA A CA 1
ATOM 727 C C . ALA A 1 96 ? -12.459 8.796 8.471 1.00 69.12 96 ALA A C 1
ATOM 729 O O . ALA A 1 96 ? -11.409 8.681 7.845 1.00 69.12 96 ALA A O 1
ATOM 730 N N . SER A 1 97 ? -13.385 7.837 8.466 1.00 72.88 97 SER A N 1
ATOM 731 C CA . SER A 1 97 ? -13.187 6.555 7.787 1.00 72.88 97 SER A CA 1
ATOM 732 C C . SER A 1 97 ? -13.367 6.656 6.268 1.00 72.88 97 SER A C 1
ATOM 734 O O . SER A 1 97 ? -12.744 5.906 5.523 1.00 72.88 97 SER A O 1
ATOM 736 N N . ILE A 1 98 ? -14.182 7.603 5.787 1.00 83.25 98 ILE A N 1
ATOM 737 C CA . ILE A 1 98 ? -14.485 7.790 4.356 1.00 83.25 98 ILE A CA 1
ATOM 738 C C . ILE A 1 98 ? -13.221 8.009 3.500 1.00 83.25 98 ILE A C 1
ATOM 740 O O . ILE A 1 98 ? -13.036 7.255 2.541 1.00 83.25 98 ILE A O 1
ATOM 744 N N . PRO A 1 99 ? -12.331 8.980 3.802 1.00 83.81 99 PRO A N 1
ATOM 745 C CA . PRO A 1 99 ? -11.125 9.192 2.997 1.00 83.81 99 PRO A CA 1
ATOM 746 C C . PRO A 1 99 ? -10.204 7.969 2.992 1.00 83.81 99 PRO A C 1
ATOM 748 O O . PRO A 1 99 ? -9.538 7.709 1.994 1.00 83.81 99 PRO A O 1
ATOM 751 N N . MET A 1 100 ? -10.206 7.180 4.068 1.00 79.25 100 MET A N 1
ATOM 752 C CA . MET A 1 100 ? -9.397 5.972 4.148 1.00 79.25 100 MET A CA 1
ATOM 753 C C . MET A 1 100 ? -9.911 4.866 3.215 1.00 79.25 100 MET A C 1
ATOM 755 O O . MET A 1 100 ? -9.116 4.230 2.524 1.00 79.25 100 MET A O 1
ATOM 759 N N . TYR A 1 101 ? -11.232 4.686 3.117 1.00 83.38 101 TYR A N 1
ATOM 760 C CA . TYR A 1 101 ? -11.825 3.763 2.143 1.00 83.38 101 TYR A CA 1
ATOM 761 C C . TYR A 1 101 ? -11.578 4.203 0.697 1.00 83.38 101 TYR A C 1
ATOM 763 O O . TYR A 1 101 ? -11.265 3.368 -0.150 1.00 83.38 101 TYR A O 1
ATOM 771 N N . LEU A 1 102 ? -11.671 5.505 0.409 1.00 89.25 102 LEU A N 1
ATOM 772 C CA . LEU A 1 102 ? -11.352 6.034 -0.920 1.00 89.25 102 LEU A CA 1
ATOM 773 C C . LEU A 1 102 ? -9.887 5.790 -1.288 1.00 89.25 102 LEU A C 1
ATOM 775 O O . LEU A 1 102 ? -9.605 5.360 -2.404 1.00 89.25 102 LEU A O 1
ATOM 779 N N . LEU A 1 103 ? -8.967 6.002 -0.343 1.00 87.62 103 LEU A N 1
ATOM 780 C CA . LEU A 1 103 ? -7.548 5.719 -0.541 1.00 87.62 103 LEU A CA 1
ATOM 781 C C . LEU A 1 103 ? -7.308 4.230 -0.816 1.00 87.62 103 LEU A C 1
ATOM 783 O O . LEU A 1 103 ? -6.526 3.893 -1.699 1.00 87.62 103 LEU A O 1
ATOM 787 N N . MET A 1 104 ? -8.008 3.338 -0.112 1.00 84.88 104 MET A N 1
ATOM 788 C CA . MET A 1 104 ? -7.919 1.893 -0.336 1.00 84.88 104 MET A CA 1
ATOM 789 C C . MET A 1 104 ? -8.408 1.491 -1.736 1.00 84.88 104 MET A C 1
ATOM 791 O O . MET A 1 104 ? -7.728 0.730 -2.423 1.00 84.88 104 MET A O 1
ATOM 795 N N . LEU A 1 105 ? -9.551 2.021 -2.186 1.00 89.69 105 LEU A N 1
ATOM 796 C CA . LEU A 1 105 ? -10.076 1.768 -3.534 1.00 89.69 105 LEU A CA 1
ATOM 797 C C . LEU A 1 105 ? -9.140 2.299 -4.620 1.00 89.69 105 LEU A C 1
ATOM 799 O O . LEU A 1 105 ? -8.875 1.604 -5.600 1.00 89.69 105 LEU A O 1
ATOM 803 N N . PHE A 1 106 ? -8.613 3.508 -4.424 1.00 92.75 106 PHE A N 1
ATOM 804 C CA . PHE A 1 106 ? -7.618 4.089 -5.316 1.00 92.75 106 PHE A CA 1
ATOM 805 C C . PHE A 1 106 ? -6.366 3.214 -5.398 1.00 92.75 106 PHE A C 1
ATOM 807 O O . PHE A 1 106 ? -5.887 2.941 -6.491 1.00 92.75 106 PHE A O 1
ATOM 814 N N . ASN A 1 107 ? -5.884 2.713 -4.260 1.00 90.31 107 ASN A N 1
ATOM 815 C CA . ASN A 1 107 ? -4.714 1.845 -4.197 1.00 90.31 107 ASN A CA 1
ATOM 816 C C . ASN A 1 107 ? -4.935 0.543 -4.990 1.00 90.31 107 ASN A C 1
ATOM 818 O O . ASN A 1 107 ? -4.114 0.185 -5.828 1.00 90.31 107 ASN A O 1
ATOM 822 N N . ILE A 1 108 ? -6.096 -0.108 -4.831 1.00 91.38 108 ILE A N 1
ATOM 823 C CA . ILE A 1 108 ? -6.460 -1.296 -5.623 1.00 91.38 108 ILE A CA 1
ATOM 824 C C . ILE A 1 108 ? -6.463 -0.981 -7.126 1.00 91.38 108 ILE A C 1
ATOM 826 O O . ILE A 1 108 ? -5.856 -1.710 -7.909 1.00 91.38 108 ILE A O 1
ATOM 830 N N . ALA A 1 109 ? -7.125 0.106 -7.538 1.00 94.69 109 ALA A N 1
ATOM 831 C CA . ALA A 1 109 ? -7.158 0.513 -8.941 1.00 94.69 109 ALA A CA 1
ATOM 832 C C . ALA A 1 109 ? -5.748 0.802 -9.481 1.00 94.69 109 ALA A C 1
ATOM 834 O O . ALA A 1 109 ? -5.420 0.418 -10.601 1.00 94.69 109 ALA A O 1
ATOM 835 N N . TRP A 1 110 ? -4.895 1.420 -8.666 1.00 95.12 110 TRP A N 1
ATOM 836 C CA . TRP A 1 110 ? -3.521 1.734 -9.033 1.00 95.12 110 TRP A CA 1
ATOM 837 C C . TRP A 1 110 ? -2.649 0.483 -9.180 1.00 95.12 110 TRP A C 1
ATOM 839 O O . TRP A 1 110 ? -1.858 0.404 -10.117 1.00 95.12 110 TRP A O 1
ATOM 849 N N . TYR A 1 111 ? -2.832 -0.539 -8.340 1.00 93.81 111 TYR A N 1
ATOM 850 C CA . TYR A 1 111 ? -2.183 -1.841 -8.529 1.00 93.81 111 TYR A CA 1
ATOM 851 C C . TYR A 1 111 ? -2.585 -2.502 -9.854 1.00 93.81 111 TYR A C 1
ATOM 853 O O . TYR A 1 111 ? -1.729 -3.053 -10.541 1.00 93.81 111 TYR A O 1
ATOM 861 N N . ILE A 1 112 ? -3.857 -2.398 -10.257 1.00 94.94 112 ILE A N 1
ATOM 862 C CA . ILE A 1 112 ? -4.323 -2.914 -11.556 1.00 94.94 112 ILE A CA 1
ATOM 863 C C . ILE A 1 112 ? -3.623 -2.185 -12.710 1.00 94.94 112 ILE A C 1
ATOM 865 O O . ILE A 1 112 ? -3.162 -2.835 -13.646 1.00 94.94 112 ILE A O 1
ATOM 869 N N . VAL A 1 113 ? -3.493 -0.855 -12.631 1.00 95.38 113 VAL A N 1
ATOM 870 C CA . VAL A 1 113 ? -2.724 -0.067 -13.612 1.00 95.38 113 VAL A CA 1
ATOM 871 C C . VAL A 1 113 ? -1.269 -0.539 -13.670 1.00 95.38 113 VAL A C 1
ATOM 873 O O . VAL A 1 113 ? -0.737 -0.736 -14.759 1.00 95.38 113 VAL A O 1
ATOM 876 N N . GLY A 1 114 ? -0.657 -0.809 -12.513 1.00 93.62 114 GLY A N 1
ATOM 877 C CA . GLY A 1 114 ? 0.696 -1.359 -12.420 1.00 93.62 114 GLY A CA 1
ATOM 878 C C . GLY A 1 114 ? 0.848 -2.697 -13.141 1.00 93.62 114 GLY A C 1
ATOM 879 O O . GLY A 1 114 ? 1.817 -2.887 -13.865 1.00 93.62 114 GLY A O 1
ATOM 880 N N . CYS A 1 115 ? -0.133 -3.598 -13.019 1.00 94.62 115 CYS A N 1
ATOM 881 C CA . CYS A 1 115 ? -0.144 -4.852 -13.775 1.00 94.62 115 CYS A CA 1
ATOM 882 C C . CYS A 1 115 ? -0.188 -4.607 -15.286 1.00 94.62 115 CYS A C 1
ATOM 884 O O . CYS A 1 115 ? 0.574 -5.222 -16.025 1.00 94.62 115 CYS A O 1
ATOM 886 N N . VAL A 1 116 ? -1.073 -3.719 -15.748 1.00 95.25 116 VAL A N 1
ATOM 887 C CA . VAL A 1 116 ? -1.214 -3.423 -17.182 1.00 95.25 116 VAL A CA 1
ATOM 888 C C . VAL A 1 116 ? 0.080 -2.842 -17.750 1.00 95.25 116 VAL A C 1
ATOM 890 O O . VAL A 1 116 ? 0.480 -3.226 -18.842 1.00 95.25 116 VAL A O 1
ATOM 893 N N . TRP A 1 117 ? 0.749 -1.952 -17.017 1.00 94.00 117 TRP A N 1
ATOM 894 C CA . TRP A 1 117 ? 2.008 -1.354 -17.467 1.00 94.00 117 TRP A CA 1
ATOM 895 C C . TRP A 1 117 ? 3.187 -2.320 -17.399 1.00 94.00 117 TRP A C 1
ATOM 897 O O . TRP A 1 117 ? 3.981 -2.347 -18.333 1.00 94.00 117 TRP A O 1
ATOM 907 N N . LEU A 1 118 ? 3.283 -3.136 -16.344 1.00 92.88 118 LEU A N 1
ATOM 908 C CA . LEU A 1 118 ? 4.369 -4.106 -16.198 1.00 92.88 118 LEU A CA 1
ATOM 909 C C . LEU A 1 118 ? 4.299 -5.211 -17.258 1.00 92.88 118 LEU A C 1
ATOM 911 O O . LEU A 1 118 ? 5.323 -5.590 -17.807 1.00 92.88 118 LEU A O 1
ATOM 915 N N . PHE A 1 119 ? 3.103 -5.739 -17.534 1.00 92.31 119 PHE A N 1
ATOM 916 C CA . PHE A 1 119 ? 2.913 -6.824 -18.506 1.00 92.31 119 PHE A CA 1
ATOM 917 C C . PHE A 1 119 ? 2.642 -6.331 -19.931 1.00 92.31 119 PHE A C 1
ATOM 919 O O . PHE A 1 119 ? 2.486 -7.147 -20.833 1.00 92.31 119 PHE A O 1
ATOM 926 N N . GLY A 1 120 ? 2.527 -5.018 -20.127 1.00 91.62 120 GLY A N 1
ATOM 927 C CA . GLY A 1 120 ? 2.394 -4.400 -21.444 1.00 91.62 120 GLY A CA 1
ATOM 928 C C . GLY A 1 120 ? 3.727 -3.978 -22.064 1.00 91.62 120 GLY A C 1
ATOM 929 O O . GLY A 1 120 ? 3.710 -3.470 -23.179 1.00 91.62 120 GLY A O 1
ATOM 930 N N . ASP A 1 121 ? 4.841 -4.133 -21.342 1.00 88.56 121 ASP A N 1
ATOM 931 C CA . ASP A 1 121 ? 6.193 -3.761 -21.771 1.00 88.56 121 ASP A CA 1
ATOM 932 C C . ASP A 1 121 ? 7.111 -4.990 -21.732 1.00 88.56 121 ASP A C 1
ATOM 934 O O . ASP A 1 121 ? 7.563 -5.408 -20.662 1.00 88.56 121 ASP A O 1
ATOM 938 N N . ASP A 1 122 ? 7.361 -5.594 -22.893 1.00 86.94 122 ASP A N 1
ATOM 939 C CA . ASP A 1 122 ? 8.198 -6.794 -22.991 1.00 86.94 122 ASP A CA 1
ATOM 940 C C . ASP A 1 122 ? 9.702 -6.474 -22.818 1.00 86.94 122 ASP A C 1
ATOM 942 O O . ASP A 1 122 ? 10.482 -7.356 -22.443 1.00 86.94 122 ASP A O 1
ATOM 946 N N . GLU A 1 123 ? 10.118 -5.219 -23.040 1.00 90.56 123 GLU A N 1
ATOM 947 C CA . GLU A 1 123 ? 11.528 -4.788 -23.065 1.00 90.56 123 GLU A CA 1
ATOM 948 C C . GLU A 1 123 ? 11.975 -4.099 -21.760 1.00 90.56 123 GLU A C 1
ATOM 950 O O . GLU A 1 123 ? 13.166 -4.062 -21.447 1.00 90.56 123 GLU A O 1
ATOM 955 N N . CYS A 1 124 ? 11.046 -3.685 -20.891 1.00 87.25 124 CYS A N 1
ATOM 956 C CA . CYS A 1 124 ? 11.383 -3.063 -19.601 1.00 87.25 124 CYS A CA 1
ATOM 957 C C . CYS A 1 124 ? 12.327 -3.905 -18.717 1.00 87.25 124 CYS A C 1
ATOM 959 O O . CYS A 1 124 ? 13.121 -3.371 -17.939 1.00 87.25 124 CYS A O 1
ATOM 961 N N . SER A 1 125 ? 12.285 -5.237 -18.837 1.00 89.69 125 SER A N 1
ATOM 962 C CA . SER A 1 125 ? 13.193 -6.121 -18.095 1.00 89.69 125 SER A CA 1
ATOM 963 C C . SER A 1 125 ? 14.660 -6.023 -18.544 1.00 89.69 125 SER A C 1
ATOM 965 O O . SER A 1 125 ? 15.550 -6.276 -17.727 1.00 89.69 125 SER A O 1
ATOM 967 N N . SER A 1 126 ? 14.923 -5.643 -19.801 1.00 90.94 126 SER A N 1
ATOM 968 C CA . SER A 1 126 ? 16.274 -5.397 -20.315 1.00 90.94 126 SER A CA 1
ATOM 969 C C . SER A 1 126 ? 16.756 -3.977 -20.047 1.00 90.94 126 SER A C 1
ATOM 971 O O . SER A 1 126 ? 17.929 -3.810 -19.713 1.00 90.94 126 SER A O 1
ATOM 973 N N . ASP A 1 127 ? 15.866 -2.988 -20.133 1.00 90.06 127 ASP A N 1
ATOM 974 C CA . ASP A 1 127 ? 16.244 -1.577 -20.003 1.00 90.06 127 ASP A CA 1
ATOM 975 C C . ASP A 1 127 ? 16.402 -1.156 -18.542 1.00 90.06 127 ASP A C 1
ATOM 977 O O . ASP A 1 127 ? 17.363 -0.476 -18.181 1.00 90.06 127 ASP A O 1
ATOM 981 N N . TRP A 1 128 ? 15.504 -1.619 -17.667 1.00 92.44 128 TRP A N 1
ATOM 982 C CA . TRP A 1 128 ? 15.510 -1.242 -16.257 1.00 92.44 128 TRP A CA 1
ATOM 983 C C . TRP A 1 128 ? 15.102 -2.395 -15.336 1.00 92.44 128 TRP A C 1
ATOM 985 O O . TRP A 1 128 ? 14.081 -2.381 -14.638 1.00 92.44 128 TRP A O 1
ATOM 995 N N . LEU A 1 129 ? 15.971 -3.408 -15.282 1.00 91.94 129 LEU A N 1
ATOM 996 C CA . LEU A 1 129 ? 15.757 -4.635 -14.510 1.00 91.94 129 LEU A CA 1
ATOM 997 C C . LEU A 1 129 ? 15.408 -4.377 -13.031 1.00 91.94 129 LEU A C 1
ATOM 999 O O . LEU A 1 129 ? 14.575 -5.079 -12.460 1.00 91.94 129 LEU A O 1
ATOM 1003 N N . SER A 1 130 ? 16.038 -3.391 -12.387 1.00 92.25 130 SER A N 1
ATOM 1004 C CA . SER A 1 130 ? 15.825 -3.098 -10.962 1.00 92.25 130 SER A CA 1
ATOM 1005 C C . SER A 1 130 ? 14.409 -2.584 -10.678 1.00 92.25 130 SER A C 1
ATOM 1007 O O . SER A 1 130 ? 13.756 -3.081 -9.755 1.00 92.25 130 SER A O 1
ATOM 1009 N N . GLY A 1 131 ? 13.912 -1.642 -11.485 1.00 90.38 131 GLY A N 1
ATOM 1010 C CA . GLY A 1 131 ? 12.543 -1.133 -11.393 1.00 90.38 131 GLY A CA 1
ATOM 1011 C C . GLY A 1 131 ? 11.504 -2.194 -11.757 1.00 90.38 131 GLY A C 1
ATOM 1012 O O . GLY A 1 131 ? 10.501 -2.341 -11.048 1.00 90.38 131 GLY A O 1
ATOM 1013 N N . TYR A 1 132 ? 11.783 -2.996 -12.789 1.00 93.00 132 TYR A N 1
ATOM 1014 C CA . TYR A 1 132 ? 10.947 -4.128 -13.192 1.00 93.00 132 TYR A CA 1
ATOM 1015 C C . TYR A 1 132 ? 10.786 -5.155 -12.058 1.00 93.00 132 TYR A C 1
ATOM 1017 O O . TYR A 1 132 ? 9.667 -5.469 -11.646 1.00 93.00 132 TYR A O 1
ATOM 1025 N N . VAL A 1 133 ? 11.899 -5.636 -11.488 1.00 94.44 133 VAL A N 1
ATOM 1026 C CA . VAL A 1 133 ? 11.890 -6.641 -10.410 1.00 94.44 133 VAL A CA 1
ATOM 1027 C C . VAL A 1 133 ? 11.183 -6.112 -9.164 1.00 94.44 133 VAL A C 1
ATOM 1029 O O . VAL A 1 133 ? 10.385 -6.835 -8.564 1.00 94.44 133 VAL A O 1
ATOM 1032 N N . LEU A 1 134 ? 11.428 -4.857 -8.773 1.00 94.19 134 LEU A N 1
ATOM 1033 C CA . LEU A 1 134 ? 10.758 -4.262 -7.616 1.00 94.19 134 LEU A CA 1
ATOM 1034 C C . LEU A 1 134 ? 9.238 -4.196 -7.819 1.00 94.19 134 LEU A C 1
ATOM 1036 O O . LEU A 1 134 ? 8.485 -4.612 -6.936 1.00 94.19 134 LEU A O 1
ATOM 1040 N N . THR A 1 135 ? 8.796 -3.713 -8.981 1.00 93.62 135 THR A N 1
ATOM 1041 C CA . THR A 1 135 ? 7.371 -3.619 -9.328 1.00 93.62 135 THR A CA 1
ATOM 1042 C C . THR A 1 135 ? 6.716 -4.998 -9.294 1.00 93.62 135 THR A C 1
ATOM 1044 O O . THR A 1 135 ? 5.672 -5.175 -8.667 1.00 93.62 135 THR A O 1
ATOM 1047 N N . LEU A 1 136 ? 7.373 -6.008 -9.869 1.00 94.56 136 LEU A N 1
ATOM 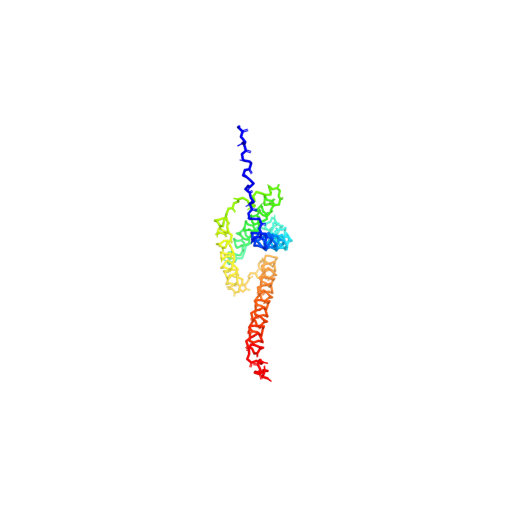1048 C CA . LEU A 1 136 ? 6.902 -7.391 -9.864 1.00 94.56 136 LEU A CA 1
ATOM 1049 C C . LEU A 1 136 ? 6.749 -7.949 -8.440 1.00 94.56 136 LEU A C 1
ATOM 1051 O O . LEU A 1 136 ? 5.712 -8.531 -8.118 1.00 94.56 136 LEU A O 1
ATOM 1055 N N . ILE A 1 137 ? 7.736 -7.739 -7.562 1.00 95.25 137 ILE A N 1
ATOM 1056 C CA . ILE A 1 137 ? 7.661 -8.179 -6.158 1.00 95.25 137 ILE A CA 1
ATOM 1057 C C . ILE A 1 137 ? 6.491 -7.497 -5.440 1.00 95.25 137 ILE A C 1
ATOM 1059 O O . ILE A 1 137 ? 5.753 -8.165 -4.712 1.00 95.25 137 ILE A O 1
ATOM 1063 N N . MET A 1 138 ? 6.292 -6.193 -5.652 1.00 93.69 138 MET A N 1
ATOM 1064 C CA . MET A 1 138 ? 5.179 -5.456 -5.048 1.00 93.69 138 MET A CA 1
ATOM 1065 C C . MET A 1 138 ? 3.819 -5.988 -5.505 1.00 93.69 138 MET A C 1
ATOM 1067 O O . MET A 1 138 ? 2.936 -6.194 -4.671 1.00 93.69 138 MET A O 1
ATOM 1071 N N . LEU A 1 139 ? 3.654 -6.262 -6.803 1.00 94.50 139 LEU A N 1
ATOM 1072 C CA . LEU A 1 139 ? 2.420 -6.843 -7.336 1.00 94.50 139 LEU A CA 1
ATOM 1073 C C . LEU A 1 139 ? 2.157 -8.231 -6.737 1.00 94.50 139 LEU A C 1
ATOM 1075 O O . LEU A 1 139 ? 1.049 -8.494 -6.273 1.00 94.50 139 LEU A O 1
ATOM 1079 N N . ILE A 1 140 ? 3.169 -9.107 -6.687 1.00 94.69 140 ILE A N 1
ATOM 1080 C CA . ILE A 1 140 ? 3.032 -10.443 -6.083 1.00 94.69 140 ILE A CA 1
ATOM 1081 C C . ILE A 1 140 ? 2.614 -10.326 -4.619 1.00 94.69 140 ILE A C 1
ATOM 1083 O O . ILE A 1 140 ? 1.671 -10.994 -4.195 1.00 94.69 140 ILE A O 1
ATOM 1087 N N . PHE A 1 141 ? 3.285 -9.469 -3.850 1.00 91.75 141 PHE A N 1
ATOM 1088 C CA . PHE A 1 141 ? 2.961 -9.258 -2.444 1.00 91.75 141 PHE A CA 1
ATOM 1089 C C . PHE A 1 141 ? 1.510 -8.790 -2.281 1.00 91.75 141 PHE A C 1
ATOM 1091 O O . PHE A 1 141 ? 0.766 -9.349 -1.478 1.00 91.75 141 PHE A O 1
ATOM 1098 N N . PHE A 1 142 ? 1.064 -7.841 -3.105 1.00 90.75 142 PHE A N 1
ATOM 1099 C CA . PHE A 1 142 ? -0.320 -7.378 -3.109 1.00 90.75 142 PHE A CA 1
ATOM 1100 C C . PHE A 1 142 ? -1.326 -8.496 -3.428 1.00 90.75 142 PHE A C 1
ATOM 1102 O O . PHE A 1 142 ? -2.326 -8.643 -2.718 1.00 90.75 142 PHE A O 1
ATOM 1109 N N . PHE A 1 143 ? -1.072 -9.327 -4.442 1.00 91.50 143 PHE A N 1
ATOM 1110 C CA . PHE A 1 143 ? -1.956 -10.447 -4.789 1.00 91.50 143 PHE A CA 1
ATOM 1111 C C . PHE A 1 143 ? -2.002 -11.527 -3.706 1.00 91.50 143 PHE A C 1
ATOM 1113 O O . PHE A 1 143 ? -3.075 -12.042 -3.397 1.00 91.50 143 PHE A O 1
ATOM 1120 N N . VAL A 1 144 ? -0.866 -11.839 -3.080 1.00 91.88 144 VAL A N 1
ATOM 1121 C CA . VAL A 1 144 ? -0.816 -12.794 -1.966 1.00 91.88 144 VAL A CA 1
ATOM 1122 C C . VAL A 1 144 ? -1.621 -12.268 -0.778 1.00 91.88 144 VAL A C 1
ATOM 1124 O O . VAL A 1 144 ? -2.467 -12.985 -0.247 1.00 91.88 144 VAL A O 1
ATOM 1127 N N . PHE A 1 145 ? -1.421 -11.009 -0.383 1.00 87.06 145 PHE A N 1
ATOM 1128 C CA . PHE A 1 145 ? -2.147 -10.421 0.746 1.00 87.06 145 PHE A CA 1
ATOM 1129 C C . PHE A 1 145 ? -3.644 -10.274 0.473 1.00 87.06 145 PHE A C 1
ATOM 1131 O O . PHE A 1 145 ? -4.458 -10.615 1.332 1.00 87.06 145 PHE A O 1
ATOM 1138 N N . SER A 1 146 ? -4.027 -9.808 -0.716 1.00 86.62 146 SER A N 1
ATOM 1139 C CA . SER A 1 146 ? -5.440 -9.711 -1.098 1.00 86.62 146 SER A CA 1
ATOM 1140 C C . SER A 1 146 ? -6.102 -11.089 -1.175 1.00 86.62 146 SER A C 1
ATOM 1142 O O . SER A 1 146 ? -7.194 -11.264 -0.635 1.00 86.62 146 SER A O 1
ATOM 1144 N N . GLY A 1 147 ? -5.424 -12.094 -1.736 1.00 87.44 147 GLY A N 1
ATOM 1145 C CA . GLY A 1 147 ? -5.894 -13.479 -1.755 1.00 87.44 147 GLY A CA 1
ATOM 1146 C C . GLY A 1 147 ? -6.103 -14.055 -0.352 1.00 87.44 147 GLY A C 1
ATOM 1147 O O . GLY A 1 147 ? -7.147 -14.649 -0.078 1.00 87.44 147 GLY A O 1
ATOM 1148 N N . LEU A 1 148 ? -5.161 -13.819 0.568 1.00 87.94 148 LEU A N 1
ATOM 1149 C CA . LEU A 1 148 ? -5.295 -14.220 1.972 1.00 87.94 148 LEU A CA 1
ATOM 1150 C C . LEU A 1 148 ? -6.479 -13.528 2.656 1.00 87.94 148 LEU A C 1
ATOM 1152 O O . LEU A 1 148 ? -7.241 -14.188 3.358 1.00 87.94 148 LEU A O 1
ATOM 1156 N N . MET A 1 149 ? -6.681 -12.228 2.423 1.00 83.56 149 MET A N 1
ATOM 1157 C CA . MET A 1 149 ? -7.822 -11.493 2.981 1.00 83.56 149 MET A CA 1
ATOM 1158 C C . MET A 1 149 ? -9.158 -12.050 2.486 1.00 83.56 149 MET A C 1
ATOM 1160 O O . MET A 1 149 ? -10.065 -12.269 3.287 1.00 83.56 149 MET A O 1
ATOM 1164 N N . VAL A 1 150 ? -9.274 -12.341 1.189 1.00 87.00 150 VAL A N 1
ATOM 1165 C CA . VAL A 1 150 ? -10.481 -12.955 0.614 1.00 87.00 150 VAL A CA 1
ATOM 1166 C C . VAL A 1 150 ? -10.733 -14.339 1.216 1.00 87.00 150 VAL A C 1
ATOM 1168 O O . VAL A 1 150 ? -11.872 -14.654 1.559 1.00 87.00 150 VAL A O 1
ATOM 1171 N N . LEU A 1 151 ? -9.685 -15.147 1.404 1.00 86.75 151 LEU A N 1
ATOM 1172 C CA . LEU A 1 151 ? -9.792 -16.466 2.031 1.00 86.75 151 LEU A CA 1
ATOM 1173 C C . LEU A 1 151 ? -10.282 -16.358 3.479 1.00 86.75 151 LEU A C 1
ATOM 1175 O O . LEU A 1 151 ? -11.200 -17.081 3.867 1.00 86.75 151 LEU A O 1
ATOM 1179 N N . VAL A 1 152 ? -9.723 -15.430 4.261 1.00 85.56 152 VAL A N 1
ATOM 1180 C CA . VAL A 1 152 ? -10.150 -15.176 5.645 1.00 85.56 152 VAL A CA 1
ATOM 1181 C C . VAL A 1 152 ? -11.615 -14.747 5.690 1.00 85.56 152 VAL A C 1
ATOM 1183 O O . VAL A 1 152 ? -12.385 -15.325 6.453 1.00 85.56 152 VAL A O 1
ATOM 1186 N N . ILE A 1 153 ? -12.029 -13.802 4.838 1.00 84.81 153 ILE A N 1
ATOM 1187 C CA . ILE A 1 153 ? -13.426 -13.349 4.759 1.00 84.81 153 ILE A CA 1
ATOM 1188 C C . ILE A 1 153 ? -14.348 -14.522 4.418 1.00 84.81 153 ILE A C 1
ATOM 1190 O O . ILE A 1 153 ? -15.342 -14.736 5.107 1.00 84.81 153 ILE A O 1
ATOM 1194 N N . CYS A 1 154 ? -13.996 -15.318 3.406 1.00 86.62 154 CYS A N 1
ATOM 1195 C CA . CYS A 1 154 ? -14.772 -16.485 2.993 1.00 86.62 154 CYS A CA 1
ATOM 1196 C C . CYS A 1 154 ? -14.926 -17.497 4.141 1.00 86.62 154 CYS A C 1
ATOM 1198 O O . CYS A 1 154 ? -16.039 -17.910 4.463 1.00 86.62 154 CYS A O 1
ATOM 1200 N N . CYS A 1 155 ? -13.826 -17.820 4.828 1.00 86.56 155 CYS A N 1
ATOM 1201 C CA . CYS A 1 155 ? -13.823 -18.720 5.978 1.00 86.56 155 CYS A CA 1
ATOM 1202 C C . CYS A 1 155 ? -14.720 -18.194 7.112 1.00 86.56 155 CYS A C 1
ATOM 1204 O O . CYS A 1 155 ? -15.562 -18.924 7.632 1.00 86.56 155 CYS A O 1
ATOM 1206 N N . CYS A 1 156 ? -14.618 -16.904 7.446 1.00 84.38 156 CYS A N 1
ATOM 1207 C CA . CYS A 1 156 ? -15.460 -16.273 8.459 1.00 84.38 156 CYS A CA 1
ATOM 1208 C C . CYS A 1 156 ? -16.949 -16.285 8.074 1.00 84.38 156 CYS A C 1
ATOM 1210 O O . CYS A 1 156 ? -17.786 -16.615 8.914 1.00 84.38 156 CYS A O 1
ATOM 1212 N N . CYS A 1 157 ? -17.291 -15.984 6.818 1.00 83.38 157 CYS A N 1
ATOM 1213 C CA . CYS A 1 157 ? -18.670 -16.032 6.326 1.00 83.38 157 CYS A CA 1
ATOM 1214 C C . CYS A 1 157 ? -19.259 -17.449 6.401 1.00 83.38 157 CYS A C 1
ATOM 1216 O O . CYS A 1 157 ? -20.397 -17.615 6.844 1.00 83.38 157 CYS A O 1
ATOM 1218 N N . CYS A 1 158 ? -18.484 -18.475 6.037 1.00 81.44 158 CYS A N 1
ATOM 1219 C CA . CYS A 1 158 ? -18.904 -19.871 6.159 1.00 81.44 158 CYS A CA 1
ATOM 1220 C C . CYS A 1 158 ? -19.133 -20.275 7.623 1.00 81.44 158 CYS A C 1
ATOM 1222 O O . CYS A 1 158 ? -20.155 -20.886 7.934 1.00 81.44 158 CYS A O 1
ATOM 1224 N N . CYS A 1 159 ? -18.240 -19.890 8.538 1.00 79.75 159 CYS A N 1
ATOM 1225 C CA . CYS A 1 159 ? -18.376 -20.190 9.966 1.00 79.75 159 CYS A CA 1
ATOM 1226 C C . CYS A 1 159 ? -19.621 -19.538 10.588 1.00 79.75 159 CYS A C 1
ATOM 1228 O O . CYS A 1 159 ? -20.343 -20.194 11.338 1.00 79.75 159 CYS A O 1
ATOM 1230 N N . VAL A 1 160 ? -19.912 -18.276 10.248 1.00 75.25 160 VAL A N 1
ATOM 1231 C CA . VAL A 1 160 ? -21.124 -17.578 10.716 1.00 75.25 160 VAL A CA 1
ATOM 1232 C C . VAL A 1 160 ? -22.388 -18.236 10.154 1.00 75.25 160 VAL A C 1
ATOM 1234 O O . VAL A 1 160 ? -23.352 -18.419 10.893 1.00 75.25 160 VAL A O 1
ATOM 1237 N N . GLY A 1 161 ? -22.374 -18.658 8.885 1.00 72.69 161 GLY A N 1
ATOM 1238 C CA . GLY A 1 161 ? -23.487 -19.394 8.278 1.00 72.69 161 GLY A CA 1
ATOM 1239 C C . GLY A 1 161 ? -23.773 -20.732 8.970 1.00 72.69 161 GLY A C 1
ATOM 1240 O O . GLY A 1 161 ? -24.930 -21.046 9.249 1.00 72.69 161 GLY A O 1
ATOM 1241 N N . VAL A 1 162 ? -22.729 -21.494 9.317 1.00 74.00 162 VAL A N 1
ATOM 1242 C CA . VAL A 1 162 ? -22.860 -22.775 10.037 1.00 74.00 162 VAL A CA 1
ATOM 1243 C C . VAL A 1 162 ? -23.361 -22.570 11.471 1.00 74.00 162 VAL A C 1
ATOM 1245 O O . VAL A 1 162 ? -24.244 -23.300 11.919 1.00 74.00 162 VAL A O 1
ATOM 1248 N N . LEU A 1 163 ? -22.857 -21.556 12.182 1.00 72.75 163 LEU A N 1
ATOM 1249 C CA . LEU A 1 163 ? -23.326 -21.200 13.529 1.00 72.75 163 LEU A CA 1
ATOM 1250 C C . LEU A 1 163 ? -24.797 -20.758 13.533 1.00 72.75 163 LEU A C 1
ATOM 1252 O O . LEU A 1 163 ? -25.566 -21.205 14.383 1.00 72.75 163 LEU A O 1
ATOM 1256 N N . ALA A 1 164 ? -25.206 -19.933 12.566 1.00 67.94 164 ALA A N 1
ATOM 1257 C CA . ALA A 1 164 ? -26.593 -19.494 12.429 1.00 67.94 164 ALA A CA 1
ATOM 1258 C C . ALA A 1 164 ? -27.542 -20.667 12.121 1.00 67.94 164 ALA A C 1
ATOM 1260 O O . ALA A 1 164 ? -28.627 -20.751 12.697 1.00 67.94 164 ALA A O 1
ATOM 1261 N N . ALA A 1 165 ? -27.120 -21.610 11.272 1.00 69.94 165 ALA A N 1
ATOM 1262 C CA . ALA A 1 165 ? -27.897 -22.812 10.968 1.00 69.94 165 ALA A CA 1
ATOM 1263 C C . ALA A 1 165 ? -27.998 -23.775 12.170 1.00 69.94 165 ALA A C 1
ATOM 1265 O O . ALA A 1 165 ? -29.062 -24.341 12.422 1.00 69.94 165 ALA A O 1
ATOM 1266 N N . GLY A 1 166 ? -26.919 -23.932 12.947 1.00 68.31 166 GLY A N 1
ATOM 1267 C CA . GLY A 1 166 ? -26.896 -24.777 14.146 1.00 68.31 166 GLY A CA 1
ATOM 1268 C C . GLY A 1 166 ? -27.777 -24.252 15.285 1.00 68.31 166 GLY A C 1
ATOM 1269 O O . GLY A 1 166 ? -28.477 -25.033 15.930 1.00 68.31 166 GLY A O 1
ATOM 1270 N N . ALA A 1 167 ? -27.810 -22.932 15.497 1.00 62.06 167 ALA A N 1
ATOM 1271 C CA . ALA A 1 167 ? -28.692 -22.307 16.486 1.00 62.06 167 ALA A CA 1
ATOM 1272 C C . ALA A 1 167 ? -30.184 -22.473 16.133 1.00 62.06 167 ALA A C 1
ATOM 1274 O O . ALA A 1 167 ? -31.008 -22.694 17.020 1.00 62.06 167 ALA A O 1
ATOM 1275 N N . GLY A 1 168 ? -30.530 -22.441 14.840 1.00 61.56 168 GLY A N 1
ATOM 1276 C CA . GLY A 1 168 ? -31.894 -22.703 14.371 1.00 61.56 168 GLY A CA 1
ATOM 1277 C C . GLY A 1 168 ? -32.355 -24.148 14.598 1.00 61.56 168 GLY A C 1
ATOM 1278 O O . GLY A 1 168 ? -33.516 -24.378 14.926 1.00 61.56 168 GLY A O 1
ATOM 1279 N N . ALA A 1 169 ? -31.448 -25.124 14.493 1.00 58.16 169 ALA A N 1
ATOM 1280 C CA . ALA A 1 169 ? -31.770 -26.534 14.727 1.00 58.16 169 ALA A CA 1
ATOM 1281 C C . ALA A 1 169 ? -32.035 -26.854 16.211 1.00 58.16 169 ALA A C 1
ATOM 1283 O O . ALA A 1 169 ? -32.895 -27.680 16.515 1.00 58.16 169 ALA A O 1
ATOM 1284 N N . ALA A 1 170 ? -31.346 -26.181 17.140 1.00 58.56 170 ALA A N 1
ATOM 1285 C CA . ALA A 1 170 ? -31.537 -26.386 18.579 1.00 58.56 170 ALA A CA 1
ATOM 1286 C C . ALA A 1 170 ? -32.908 -25.885 19.077 1.00 58.56 170 ALA A C 1
ATOM 1288 O O . ALA A 1 170 ? -33.495 -26.487 19.971 1.00 58.56 170 ALA A O 1
ATOM 1289 N N . SER A 1 171 ? -33.455 -24.835 18.454 1.00 57.16 171 SER A N 1
ATOM 1290 C CA . SER A 1 171 ? -34.769 -24.261 18.789 1.00 57.16 171 SER A CA 1
ATOM 1291 C C . SER A 1 171 ? -35.962 -25.167 18.452 1.00 57.16 171 SER A C 1
ATOM 1293 O O . SER A 1 171 ? -37.049 -24.938 18.975 1.00 57.16 171 SER A O 1
ATOM 1295 N N . LEU A 1 172 ? -35.799 -26.162 17.574 1.00 57.28 172 LEU A N 1
ATOM 1296 C CA . LEU A 1 172 ? -36.873 -27.092 17.190 1.00 57.28 172 LEU A CA 1
ATOM 1297 C C . LEU A 1 172 ? -36.815 -28.420 17.959 1.00 57.28 172 LEU A C 1
ATOM 1299 O O . LEU A 1 172 ? -37.697 -29.261 17.801 1.00 57.28 172 LEU A O 1
ATOM 1303 N N . ALA A 1 173 ? -35.786 -28.615 18.787 1.00 58.50 173 ALA A N 1
ATOM 1304 C CA . ALA A 1 173 ? -35.541 -29.845 19.529 1.00 58.50 173 ALA A CA 1
ATOM 1305 C C . ALA A 1 173 ? -36.019 -29.780 20.989 1.00 58.50 173 ALA A C 1
ATOM 1307 O O . ALA A 1 173 ? -35.509 -30.530 21.819 1.00 58.50 173 ALA A O 1
ATOM 1308 N N . GLU A 1 174 ? -37.003 -28.935 21.310 1.00 56.50 174 GLU A N 1
ATOM 1309 C CA . GLU A 1 174 ? -37.722 -28.990 22.588 1.00 56.50 174 GLU A CA 1
ATOM 1310 C C . GLU A 1 174 ? -39.054 -29.743 22.391 1.00 56.50 174 GLU A C 1
ATOM 1312 O O . GLU A 1 174 ? -40.107 -29.126 22.216 1.00 56.50 174 GLU A O 1
ATOM 1317 N N . PRO A 1 175 ? -39.042 -31.093 22.325 1.00 61.50 175 PRO A N 1
ATOM 1318 C CA . PRO A 1 175 ? -40.265 -31.867 22.290 1.00 61.50 175 PRO A CA 1
ATOM 1319 C C . PRO A 1 175 ? -40.897 -31.799 23.678 1.00 61.50 175 PRO A C 1
ATOM 1321 O O . PRO A 1 175 ? -40.354 -32.329 24.645 1.00 61.50 175 PRO A O 1
ATOM 1324 N N . ASN A 1 176 ? -42.030 -31.104 23.734 1.00 63.19 176 ASN A N 1
ATOM 1325 C CA . ASN A 1 176 ? -43.140 -31.266 24.668 1.00 63.19 176 ASN A CA 1
ATOM 1326 C C . ASN A 1 176 ? -42.853 -32.252 25.825 1.00 63.19 176 ASN A C 1
ATOM 1328 O O . ASN A 1 176 ? -43.114 -33.453 25.721 1.00 63.19 176 ASN A O 1
ATOM 1332 N N . ARG A 1 177 ? -42.267 -31.745 26.917 1.00 55.25 177 ARG A N 1
ATOM 1333 C CA . ARG A 1 177 ? -42.255 -32.436 28.212 1.00 55.25 177 ARG A CA 1
ATOM 1334 C C . ARG A 1 177 ? -43.574 -32.111 28.903 1.00 55.25 177 ARG A C 1
ATOM 1336 O O . ARG A 1 177 ? -43.666 -31.116 29.618 1.00 55.25 177 ARG A O 1
ATOM 1343 N N . GLU A 1 178 ? -44.574 -32.936 28.624 1.00 62.38 178 GLU A N 1
ATOM 1344 C CA . GLU A 1 178 ? -45.745 -33.120 29.489 1.00 62.38 178 GLU A CA 1
ATOM 1345 C C . GLU A 1 178 ? -45.428 -34.130 30.599 1.00 62.38 178 GLU A C 1
ATOM 1347 O O . GLU A 1 178 ? -44.682 -35.103 30.327 1.00 62.38 178 GLU A O 1
#

Secondary structure (DSSP, 8-state):
------------SSSHHHHHHHHHHHHHHHHHHHHHHHTTHHHHHHHHHHHHH-----SS-HHHHHHHHHHHHHHHHHHHHHHHHH-GGGTS-GGGHHHHHHHHHHHHHHHHHHHHHHHT-SSHHHH-HHHHHHHHHHHHHHHHHHHHHHHHHHHHHHHHHHHHHHHHHHTT------

Foldseek 3Di:
DDDDDDDDPDPPDDPPVVVVVVVVVVVVVLVVLVVVLVVCVVLLVLLVVLLVPDPFQAPFRLNVLSVVVNVLSVVSNVVNVCCVVVVCVVPVPPVVCVVVVVSVVVVVVSLVVLVCRLVVGPCCCVRPVSSSVSSVVVSVVVCVVVVVVVVVVVVVVVVVVVVVVVVVVVVVPPPDPD